Protein AF-W6QXA4-F1 (afdb_monomer_lite)

InterPro domains:
  IPR009057 Homedomain-like superfamily [SSF46689] (4-53)
  IPR036388 Winged helix-like DNA-binding domain superfamily [G3DSA:1.10.10.10] (2-51)

Secondary structure (DSSP, 8-state):
---PPPHHHHHHHHHHHHTT--HHHHHHHTT--HHHHHHHHHHHHHH---SPP-

pLDDT: mean 89.52, std 12.69, range [37.41, 97.75]

Radius of gyration: 10.25 Å; chains: 1; bounding box: 27×25×18 Å

Organism: Penicillium roqueforti (strain FM164) (NCBI:txid1365484)

Sequence (54 aa):
MTFELSVTQRSAIIYTHQAGATQSKLALDFRYSRRTIYNTLKRFKEHNTVKSLP

Structure (mmCIF, N/CA/C/O backbone):
data_AF-W6QXA4-F1
#
_entry.id   AF-W6QXA4-F1
#
loop_
_atom_site.group_PDB
_atom_site.id
_atom_site.type_symbol
_atom_site.label_atom_id
_atom_site.label_alt_id
_atom_site.label_comp_id
_atom_site.label_asym_id
_atom_site.label_entity_id
_atom_site.label_seq_id
_atom_site.pdbx_PDB_ins_code
_atom_site.Cartn_x
_atom_site.Cartn_y
_atom_site.Cartn_z
_atom_site.occupancy
_atom_site.B_iso_or_equiv
_atom_site.auth_seq_id
_atom_site.auth_comp_id
_atom_site.auth_asym_id
_atom_site.auth_atom_id
_atom_site.pdbx_PDB_model_num
ATOM 1 N N . MET A 1 1 ? 11.464 -18.069 0.191 1.00 37.41 1 MET A N 1
ATOM 2 C CA . MET A 1 1 ? 11.433 -17.154 -0.970 1.00 37.41 1 MET A CA 1
ATOM 3 C C . MET A 1 1 ? 10.674 -15.899 -0.573 1.00 37.41 1 MET A C 1
ATOM 5 O O . MET A 1 1 ? 9.503 -15.997 -0.229 1.00 37.41 1 MET A O 1
ATOM 9 N N . THR A 1 2 ? 11.329 -14.743 -0.543 1.00 52.00 2 THR A N 1
ATOM 10 C CA . THR A 1 2 ? 10.665 -13.440 -0.407 1.00 52.00 2 THR A CA 1
ATOM 11 C C . THR A 1 2 ? 10.136 -13.038 -1.779 1.00 52.00 2 THR A C 1
ATOM 13 O O . THR A 1 2 ? 10.907 -12.619 -2.635 1.00 52.00 2 THR A O 1
ATOM 16 N N . PHE A 1 3 ? 8.835 -13.217 -2.012 1.00 67.31 3 PHE A N 1
ATOM 17 C CA . PHE A 1 3 ? 8.184 -12.653 -3.193 1.00 67.31 3 PHE A CA 1
ATOM 18 C C . PHE A 1 3 ? 8.125 -11.130 -3.029 1.00 67.31 3 PHE A C 1
ATOM 20 O O . PHE A 1 3 ? 7.430 -10.619 -2.149 1.00 67.31 3 PHE A O 1
ATOM 27 N N . GLU A 1 4 ? 8.901 -10.415 -3.841 1.00 79.50 4 GLU A N 1
ATOM 28 C CA . GLU A 1 4 ? 8.833 -8.958 -3.952 1.00 79.50 4 GLU A CA 1
ATOM 29 C C . GLU A 1 4 ? 7.519 -8.561 -4.635 1.00 79.50 4 GLU A C 1
ATOM 31 O O . GLU A 1 4 ? 7.147 -9.113 -5.673 1.00 79.50 4 GLU A O 1
ATOM 36 N N . LEU A 1 5 ? 6.810 -7.594 -4.050 1.00 87.25 5 LEU A N 1
ATOM 37 C CA . LEU A 1 5 ? 5.611 -7.026 -4.659 1.00 87.25 5 LEU A CA 1
ATOM 38 C C . LEU A 1 5 ? 5.989 -6.218 -5.903 1.00 87.25 5 LEU A C 1
ATOM 40 O O . LEU A 1 5 ? 6.942 -5.433 -5.890 1.00 87.25 5 LEU A O 1
ATOM 44 N N . SER A 1 6 ? 5.182 -6.341 -6.955 1.00 90.38 6 SER A N 1
ATOM 45 C CA . SER A 1 6 ? 5.298 -5.459 -8.117 1.00 90.38 6 SER A CA 1
ATOM 46 C C . SER A 1 6 ? 5.079 -3.995 -7.717 1.00 90.38 6 SER A C 1
ATOM 48 O O . SER A 1 6 ? 4.423 -3.685 -6.717 1.00 90.38 6 SER A O 1
ATOM 50 N N . VAL A 1 7 ? 5.597 -3.067 -8.527 1.00 90.06 7 VAL A N 1
ATOM 51 C CA . VAL A 1 7 ? 5.396 -1.624 -8.312 1.00 90.06 7 VAL A CA 1
ATOM 52 C C . VAL A 1 7 ? 3.906 -1.288 -8.228 1.00 90.06 7 VAL A C 1
ATOM 54 O O . VAL A 1 7 ? 3.500 -0.600 -7.300 1.00 90.06 7 VAL A O 1
ATOM 57 N N . THR A 1 8 ? 3.081 -1.842 -9.119 1.00 93.19 8 THR A N 1
ATOM 58 C CA . THR A 1 8 ? 1.629 -1.617 -9.131 1.00 93.19 8 THR A CA 1
ATOM 59 C C . THR A 1 8 ? 0.962 -2.059 -7.829 1.00 93.19 8 THR A C 1
ATOM 61 O O . THR A 1 8 ? 0.157 -1.320 -7.269 1.00 93.19 8 THR A O 1
ATOM 64 N N . GLN A 1 9 ? 1.331 -3.231 -7.301 1.00 94.06 9 GLN A N 1
ATOM 65 C CA . GLN A 1 9 ? 0.791 -3.726 -6.030 1.00 94.06 9 GLN A CA 1
ATOM 66 C C . GLN A 1 9 ? 1.204 -2.836 -4.854 1.00 94.06 9 GLN A C 1
ATOM 68 O O . GLN A 1 9 ? 0.368 -2.516 -4.010 1.00 94.06 9 GLN A O 1
ATOM 73 N N . ARG A 1 10 ? 2.469 -2.395 -4.806 1.00 94.38 10 ARG A N 1
ATOM 74 C CA . ARG A 1 10 ? 2.938 -1.468 -3.764 1.00 94.38 10 ARG A CA 1
ATOM 75 C C . ARG A 1 10 ? 2.205 -0.134 -3.830 1.00 94.38 10 ARG A C 1
ATOM 77 O O . ARG A 1 10 ? 1.713 0.326 -2.803 1.00 94.38 10 ARG A O 1
ATOM 84 N N . SER A 1 11 ? 2.089 0.449 -5.022 1.00 94.31 11 SER A N 1
ATOM 85 C CA . SER A 1 11 ? 1.373 1.709 -5.235 1.00 94.31 11 SER A CA 1
ATOM 86 C C . SER A 1 11 ? -0.086 1.615 -4.795 1.00 94.31 11 SER A C 1
ATOM 88 O O . SER A 1 11 ? -0.567 2.520 -4.120 1.00 94.31 11 SER A O 1
ATOM 90 N N . ALA A 1 12 ? -0.772 0.509 -5.103 1.00 96.44 12 ALA A N 1
ATOM 91 C CA . ALA A 1 12 ? -2.151 0.295 -4.673 1.00 96.44 12 ALA A CA 1
ATOM 92 C C . ALA A 1 12 ? -2.277 0.258 -3.139 1.00 96.44 12 ALA A C 1
ATOM 94 O O . ALA A 1 12 ? -3.101 0.976 -2.581 1.00 96.44 12 ALA A O 1
ATOM 95 N N . ILE A 1 13 ? -1.414 -0.497 -2.446 1.00 96.69 13 ILE A N 1
ATOM 96 C CA . ILE A 1 13 ? -1.400 -0.562 -0.973 1.00 96.69 13 ILE A CA 1
ATOM 97 C C . ILE A 1 13 ? -1.189 0.829 -0.358 1.00 96.69 13 ILE A C 1
ATOM 99 O O . ILE A 1 13 ? -1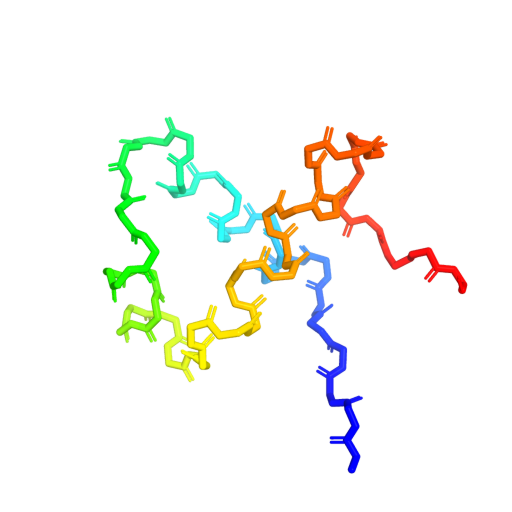.894 1.207 0.578 1.00 96.69 13 ILE A O 1
ATOM 103 N N . ILE A 1 14 ? -0.220 1.588 -0.876 1.00 95.94 14 ILE A N 1
ATOM 104 C CA . ILE A 1 14 ? 0.131 2.920 -0.366 1.00 95.94 14 ILE A CA 1
ATOM 105 C C . ILE A 1 14 ? -1.021 3.902 -0.578 1.00 95.94 14 ILE A C 1
ATOM 107 O O . ILE A 1 14 ? -1.413 4.583 0.367 1.00 95.94 14 ILE A O 1
ATOM 111 N N . TYR A 1 15 ? -1.600 3.937 -1.779 1.00 96.75 15 TYR A N 1
ATOM 112 C CA . TYR A 1 15 ? -2.720 4.822 -2.094 1.00 96.75 15 TYR A CA 1
ATOM 113 C C . TYR A 1 15 ? -3.943 4.518 -1.218 1.00 96.75 15 TYR A C 1
ATOM 115 O O . TYR A 1 15 ? -4.523 5.420 -0.615 1.00 96.75 15 TYR A O 1
ATOM 123 N N . THR A 1 16 ? -4.299 3.240 -1.058 1.00 97.31 16 THR A N 1
ATOM 124 C CA . THR A 1 16 ? -5.422 2.837 -0.200 1.00 97.31 16 THR A CA 1
ATOM 125 C C . THR A 1 16 ? -5.163 3.162 1.277 1.00 97.31 16 THR A C 1
ATOM 127 O O . THR A 1 16 ? -6.084 3.569 1.984 1.00 97.31 16 THR A O 1
ATOM 130 N N . HIS A 1 17 ? -3.917 3.060 1.755 1.00 97.75 17 HIS A N 1
ATOM 131 C CA . HIS A 1 17 ? -3.554 3.531 3.095 1.00 97.75 17 HIS A CA 1
ATOM 132 C C . HIS A 1 17 ? -3.688 5.054 3.228 1.00 97.75 17 HIS A C 1
ATOM 134 O O . HIS A 1 17 ? -4.184 5.540 4.241 1.00 97.75 17 HIS A O 1
ATOM 140 N N . GLN A 1 18 ? -3.237 5.827 2.236 1.00 95.69 18 GLN A N 1
ATOM 141 C CA . GLN A 1 18 ? -3.370 7.289 2.237 1.00 95.69 18 GLN A CA 1
ATOM 142 C C . GLN A 1 18 ? -4.840 7.732 2.239 1.00 95.69 18 GLN A C 1
ATOM 144 O O . GLN A 1 18 ? -5.161 8.753 2.838 1.00 95.69 18 GLN A O 1
ATOM 149 N N . ALA A 1 19 ? -5.736 6.923 1.667 1.00 97.12 19 ALA A N 1
ATOM 150 C CA . ALA A 1 19 ? -7.186 7.095 1.763 1.00 97.12 19 ALA A CA 1
ATOM 151 C C . ALA A 1 19 ? -7.784 6.710 3.138 1.00 97.12 19 ALA A C 1
ATOM 153 O O . ALA A 1 19 ? -8.996 6.784 3.321 1.00 97.12 19 ALA A O 1
ATOM 154 N N . GLY A 1 20 ? -6.962 6.293 4.109 1.00 97.56 20 GLY A N 1
ATOM 155 C CA . GLY A 1 20 ? -7.371 6.017 5.491 1.00 97.56 20 GLY A CA 1
ATOM 156 C C . GLY A 1 20 ? -7.571 4.538 5.836 1.00 97.56 20 GLY A C 1
ATOM 157 O O . GLY A 1 20 ? -7.989 4.225 6.952 1.00 97.56 20 GLY A O 1
ATOM 158 N N . ALA A 1 21 ? -7.276 3.601 4.928 1.00 97.50 21 ALA A N 1
ATOM 159 C CA . ALA A 1 21 ? -7.398 2.180 5.242 1.00 97.50 21 ALA A CA 1
ATOM 160 C C . ALA A 1 21 ? -6.366 1.725 6.287 1.00 97.50 21 ALA A C 1
ATOM 162 O O . ALA A 1 21 ? -5.176 2.031 6.206 1.00 97.50 21 ALA A O 1
ATOM 163 N N . THR A 1 22 ? -6.813 0.912 7.247 1.00 97.44 22 THR A N 1
ATOM 164 C CA . THR A 1 22 ? -5.930 0.323 8.260 1.00 97.44 22 THR A CA 1
ATOM 165 C C . THR A 1 22 ? -5.088 -0.813 7.677 1.00 97.44 22 THR A C 1
ATOM 167 O O . THR A 1 22 ? -5.495 -1.496 6.737 1.00 97.44 22 THR A O 1
ATOM 170 N N . GLN A 1 23 ? -3.935 -1.102 8.287 1.00 97.44 23 GLN A N 1
ATOM 171 C CA . GLN A 1 23 ? -3.079 -2.224 7.868 1.00 97.44 23 GLN A CA 1
ATOM 172 C C . GLN A 1 23 ? -3.804 -3.578 7.914 1.00 97.44 23 GLN A C 1
ATOM 174 O O . GLN A 1 23 ? -3.547 -4.442 7.077 1.00 97.44 23 GLN A O 1
ATOM 179 N N . SER A 1 24 ? -4.728 -3.759 8.864 1.00 97.56 24 SER A N 1
ATOM 180 C CA . SER A 1 24 ? -5.567 -4.958 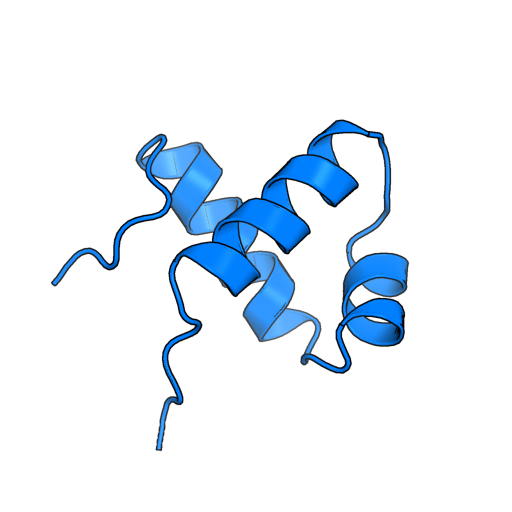8.954 1.00 97.56 24 SER A CA 1
ATOM 181 C C . SER A 1 24 ? -6.515 -5.079 7.763 1.00 97.56 24 SER A C 1
ATOM 183 O O . SER A 1 24 ? -6.625 -6.160 7.192 1.00 97.56 24 SER A O 1
ATOM 185 N N . LYS A 1 25 ? -7.151 -3.974 7.347 1.00 97.06 25 LYS A N 1
ATOM 186 C CA . LYS A 1 25 ? -8.012 -3.958 6.159 1.00 97.06 25 LYS A CA 1
ATOM 187 C C . LYS A 1 25 ? -7.211 -4.231 4.886 1.00 97.06 25 LYS A C 1
ATOM 189 O O . LYS A 1 25 ? -7.607 -5.073 4.094 1.00 97.06 25 LYS A O 1
ATOM 194 N N . LEU A 1 26 ? -6.041 -3.609 4.741 1.00 97.62 26 LEU A N 1
ATOM 195 C CA . LEU A 1 26 ? -5.145 -3.837 3.603 1.00 97.62 26 LEU A CA 1
ATOM 196 C C . LEU A 1 26 ? -4.683 -5.299 3.507 1.00 97.62 26 LEU A C 1
ATOM 198 O O . LEU A 1 26 ? -4.636 -5.861 2.417 1.00 97.62 26 LEU A O 1
ATOM 202 N N . ALA A 1 27 ? -4.365 -5.936 4.636 1.00 97.25 27 ALA A N 1
ATOM 203 C CA . ALA A 1 27 ? -3.972 -7.344 4.656 1.00 97.25 27 ALA A CA 1
ATOM 204 C C . ALA A 1 27 ? -5.089 -8.268 4.138 1.00 97.25 27 ALA A C 1
ATOM 206 O O . ALA A 1 27 ? -4.809 -9.208 3.395 1.00 97.25 27 ALA A O 1
ATOM 207 N N . LEU A 1 28 ? -6.346 -7.977 4.491 1.00 97.06 28 LEU A N 1
ATOM 208 C CA . LEU A 1 28 ? -7.515 -8.721 4.018 1.00 97.06 28 LEU A CA 1
ATOM 209 C C . LEU A 1 28 ? -7.800 -8.447 2.536 1.00 97.06 28 LEU A C 1
ATOM 211 O O . LEU A 1 28 ? -7.885 -9.389 1.750 1.00 97.06 28 LEU A O 1
ATOM 215 N N . ASP A 1 29 ? -7.887 -7.172 2.152 1.00 96.12 29 ASP A N 1
ATOM 216 C CA . ASP A 1 29 ? -8.277 -6.749 0.803 1.00 96.12 29 ASP A CA 1
ATOM 217 C C . ASP A 1 29 ? -7.248 -7.203 -0.253 1.00 96.12 29 ASP A C 1
ATOM 219 O O . ASP A 1 29 ? -7.618 -7.691 -1.319 1.00 96.12 29 ASP A O 1
ATOM 223 N N . PHE A 1 30 ? -5.949 -7.117 0.061 1.00 94.69 30 PHE A N 1
ATOM 224 C CA . PHE A 1 30 ? -4.868 -7.520 -0.848 1.00 94.69 30 PHE A CA 1
ATOM 225 C C . PHE A 1 30 ? -4.366 -8.957 -0.632 1.00 94.69 30 PHE A C 1
ATOM 227 O O . PHE A 1 30 ? -3.489 -9.410 -1.367 1.00 94.69 30 PHE A O 1
ATOM 234 N N . ARG A 1 31 ? -4.901 -9.680 0.363 1.00 95.56 31 ARG A N 1
ATOM 235 C CA . ARG A 1 31 ? -4.495 -11.051 0.737 1.00 95.56 31 ARG A CA 1
ATOM 236 C C . ARG A 1 31 ? -2.995 -11.202 1.024 1.00 95.56 31 ARG A C 1
ATOM 238 O O . ARG A 1 31 ? -2.390 -12.233 0.729 1.00 95.56 31 ARG A O 1
ATOM 245 N N . TYR A 1 32 ? -2.396 -10.184 1.636 1.00 94.88 32 TYR A N 1
ATOM 246 C CA . TYR A 1 32 ? -1.003 -10.214 2.080 1.00 94.88 32 TYR A CA 1
ATOM 247 C C . TYR A 1 32 ? -0.896 -10.292 3.596 1.00 94.88 32 TYR A C 1
ATOM 249 O O . TYR A 1 32 ? -1.775 -9.857 4.338 1.00 94.88 32 TYR A O 1
ATOM 257 N N . SER A 1 33 ? 0.237 -10.801 4.079 1.00 95.19 33 SER A N 1
ATOM 258 C CA . SER A 1 33 ? 0.520 -10.778 5.512 1.00 95.19 33 SER A CA 1
ATOM 259 C C . SER A 1 33 ? 0.584 -9.336 6.033 1.00 95.19 33 SER A C 1
ATOM 261 O O . SER A 1 33 ? 1.086 -8.437 5.351 1.00 95.19 33 SER A O 1
ATOM 263 N N . ARG A 1 34 ? 0.171 -9.114 7.290 1.00 95.56 34 ARG A N 1
ATOM 264 C CA . ARG A 1 34 ? 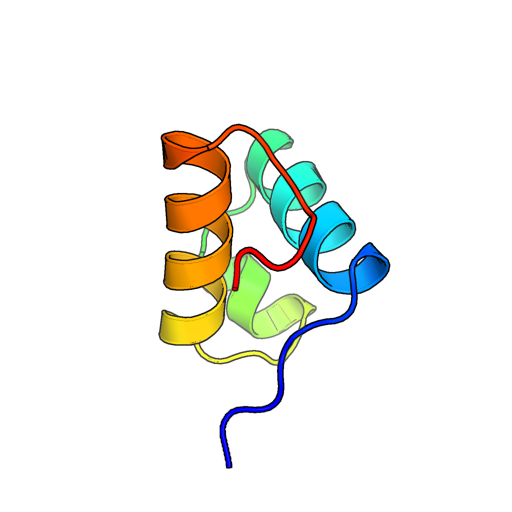0.337 -7.804 7.951 1.00 95.56 34 ARG A CA 1
ATOM 265 C C . ARG A 1 34 ? 1.795 -7.328 7.945 1.00 95.56 34 ARG A C 1
ATOM 267 O O . ARG A 1 34 ? 2.037 -6.133 7.825 1.00 95.56 34 ARG A O 1
ATOM 274 N N . ARG A 1 35 ? 2.764 -8.251 7.999 1.00 95.12 35 ARG A N 1
ATOM 275 C CA . ARG A 1 35 ? 4.199 -7.939 7.890 1.00 95.12 35 ARG A CA 1
ATOM 276 C C . ARG A 1 35 ? 4.555 -7.363 6.518 1.00 95.12 35 ARG A C 1
ATOM 278 O O . ARG A 1 35 ? 5.289 -6.384 6.447 1.00 95.12 35 ARG A O 1
ATOM 285 N N . THR A 1 36 ? 4.021 -7.935 5.442 1.00 94.31 36 THR A N 1
ATOM 286 C CA . THR A 1 36 ? 4.228 -7.439 4.072 1.00 94.31 36 THR A CA 1
ATOM 287 C C . THR A 1 36 ? 3.662 -6.028 3.908 1.00 94.31 36 THR A C 1
ATOM 289 O O . THR A 1 36 ? 4.343 -5.154 3.369 1.00 94.31 36 THR A O 1
ATOM 292 N N . ILE A 1 37 ? 2.452 -5.788 4.427 1.00 96.56 37 ILE A N 1
ATOM 293 C CA . ILE A 1 37 ? 1.823 -4.460 4.426 1.00 96.56 37 ILE A CA 1
ATOM 294 C C . ILE A 1 37 ? 2.687 -3.462 5.202 1.00 96.56 37 ILE A C 1
ATOM 296 O O . ILE A 1 37 ? 3.063 -2.425 4.660 1.00 96.56 37 ILE A O 1
ATOM 300 N N . TYR A 1 38 ? 3.065 -3.804 6.437 1.00 95.69 38 TYR A N 1
ATOM 301 C CA . TYR A 1 38 ? 3.912 -2.965 7.282 1.00 95.69 38 TYR A CA 1
ATOM 302 C C . TYR A 1 38 ? 5.230 -2.598 6.591 1.00 95.69 38 TYR A C 1
ATOM 304 O O . TYR A 1 38 ? 5.564 -1.420 6.508 1.00 95.69 38 TYR A O 1
ATOM 312 N N . ASN A 1 39 ? 5.950 -3.580 6.044 1.00 93.75 39 ASN A N 1
ATOM 313 C CA . ASN A 1 39 ? 7.228 -3.344 5.371 1.00 93.75 39 ASN A CA 1
ATOM 314 C C . ASN A 1 39 ? 7.076 -2.426 4.152 1.00 93.75 39 ASN A C 1
ATOM 316 O O . ASN A 1 39 ? 7.910 -1.549 3.939 1.00 93.75 39 ASN A O 1
ATOM 320 N N . THR A 1 40 ? 6.002 -2.599 3.377 1.00 94.06 40 THR A N 1
ATOM 321 C CA . THR A 1 40 ? 5.711 -1.766 2.200 1.00 94.06 40 THR A CA 1
ATOM 322 C C . THR A 1 40 ? 5.485 -0.310 2.601 1.00 94.06 40 THR A C 1
ATOM 324 O O . THR A 1 40 ? 6.104 0.593 2.040 1.00 94.06 40 THR A O 1
ATOM 327 N N . LEU A 1 41 ? 4.646 -0.079 3.613 1.00 94.94 41 LEU A N 1
ATOM 328 C CA . LEU A 1 41 ? 4.340 1.263 4.111 1.00 94.94 41 LEU A CA 1
ATOM 329 C C . LEU A 1 41 ? 5.548 1.913 4.787 1.00 94.94 41 LEU A C 1
ATOM 331 O O . LEU A 1 41 ? 5.812 3.092 4.566 1.00 94.94 41 LEU A O 1
ATOM 335 N N . LYS A 1 42 ? 6.303 1.143 5.579 1.00 93.81 42 LYS A N 1
ATOM 336 C CA . LYS A 1 42 ? 7.536 1.603 6.224 1.00 93.81 42 LYS A CA 1
ATOM 337 C C . LYS A 1 42 ? 8.551 2.066 5.180 1.00 93.81 42 LYS A C 1
ATOM 339 O O . LYS A 1 42 ? 9.012 3.199 5.262 1.00 93.81 42 LYS A O 1
ATOM 344 N N . ARG A 1 43 ? 8.824 1.243 4.161 1.00 91.56 43 ARG A N 1
ATOM 345 C CA . ARG A 1 43 ? 9.762 1.585 3.081 1.00 91.56 43 ARG A CA 1
ATOM 346 C C . ARG A 1 43 ? 9.326 2.844 2.328 1.00 91.56 43 ARG A C 1
ATOM 348 O O . ARG A 1 43 ? 10.159 3.700 2.045 1.00 91.56 43 ARG A O 1
ATOM 355 N N . PHE A 1 44 ? 8.030 2.986 2.042 1.00 92.69 44 PHE A N 1
ATOM 356 C CA . PHE A 1 44 ? 7.508 4.199 1.413 1.00 92.69 44 PHE A CA 1
ATOM 357 C C . PHE A 1 44 ? 7.671 5.431 2.311 1.00 92.69 44 PHE A C 1
ATOM 359 O O . PHE A 1 44 ? 8.097 6.473 1.832 1.00 92.69 44 PHE A O 1
ATOM 366 N N . LYS A 1 45 ? 7.407 5.315 3.616 1.00 92.38 45 LYS A N 1
ATOM 367 C CA . LYS A 1 45 ? 7.602 6.414 4.570 1.00 92.38 45 LYS A CA 1
ATOM 368 C C . LYS A 1 45 ? 9.070 6.845 4.677 1.00 92.38 45 LYS A C 1
ATOM 370 O O . LYS A 1 45 ? 9.336 8.032 4.809 1.00 92.38 45 LYS A O 1
ATOM 375 N N . GLU A 1 46 ? 10.004 5.897 4.643 1.00 92.25 46 GLU A N 1
ATOM 376 C CA . GLU A 1 46 ? 11.441 6.164 4.810 1.00 92.25 46 GLU A CA 1
ATOM 377 C C . GLU A 1 46 ? 12.099 6.727 3.544 1.00 92.2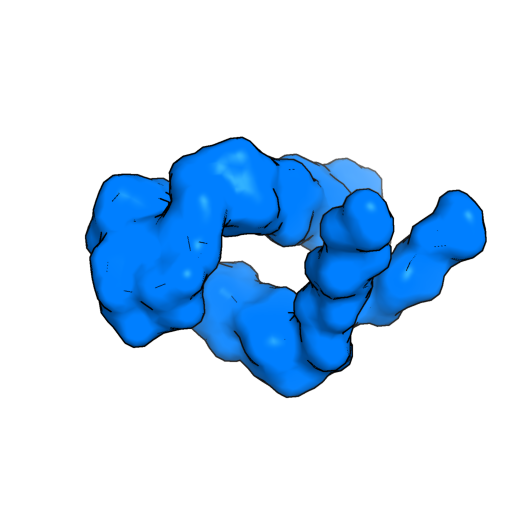5 46 GLU A C 1
ATOM 379 O O . GLU A 1 46 ? 12.981 7.575 3.638 1.00 92.25 46 GLU A O 1
ATOM 384 N N . HIS A 1 47 ? 11.672 6.278 2.361 1.00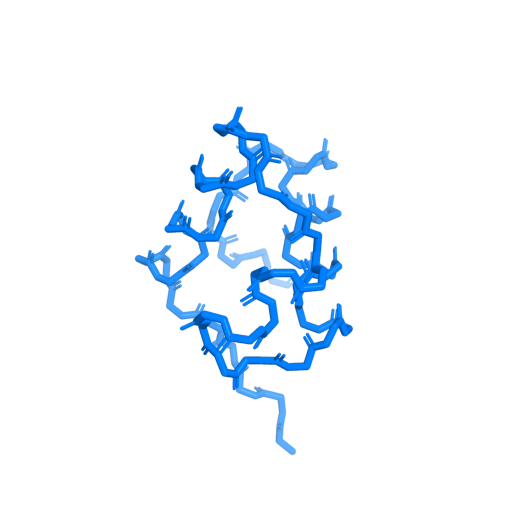 89.50 47 HIS A N 1
ATOM 385 C CA . HIS A 1 47 ? 12.366 6.582 1.104 1.00 89.50 47 HIS A CA 1
ATOM 386 C C . HIS A 1 47 ? 11.508 7.306 0.062 1.00 89.50 47 HIS A C 1
ATOM 388 O O . HIS A 1 47 ? 12.009 7.643 -1.009 1.00 89.50 47 HIS A O 1
ATOM 394 N N . ASN A 1 48 ? 10.216 7.509 0.335 1.00 87.06 48 ASN A N 1
ATOM 395 C CA . ASN A 1 48 ? 9.242 8.130 -0.566 1.00 87.06 48 ASN A CA 1
ATOM 396 C C . ASN A 1 48 ? 9.233 7.517 -1.981 1.00 87.06 48 ASN A C 1
ATOM 398 O O . ASN A 1 48 ? 9.078 8.211 -2.985 1.00 87.06 48 ASN A O 1
ATOM 402 N N . THR A 1 49 ? 9.441 6.198 -2.074 1.00 81.12 49 THR A N 1
ATOM 403 C CA . THR A 1 49 ? 9.499 5.476 -3.350 1.00 81.12 49 THR A CA 1
ATOM 404 C C . THR A 1 49 ? 8.718 4.169 -3.314 1.00 81.12 49 THR A C 1
ATOM 406 O O . THR A 1 49 ? 8.690 3.454 -2.312 1.00 81.12 49 THR A O 1
ATOM 409 N N . VAL A 1 50 ? 8.089 3.856 -4.448 1.00 81.50 50 VAL A N 1
ATOM 410 C CA . VAL A 1 50 ? 7.383 2.592 -4.728 1.00 81.50 50 VAL A CA 1
ATOM 411 C C . VAL A 1 50 ? 8.257 1.584 -5.478 1.00 81.50 50 VAL A C 1
ATOM 413 O O . VAL A 1 50 ? 7.814 0.471 -5.777 1.00 81.50 50 VAL A O 1
ATOM 416 N N . LYS A 1 51 ? 9.489 1.971 -5.829 1.00 76.88 51 LYS A N 1
ATOM 417 C CA . LYS A 1 51 ? 10.458 1.086 -6.477 1.00 76.88 51 LYS A CA 1
ATOM 418 C C . LYS A 1 51 ? 11.084 0.154 -5.445 1.00 76.88 51 LYS A C 1
ATOM 420 O O . LYS A 1 51 ? 11.192 0.486 -4.265 1.00 76.88 51 LYS A O 1
ATOM 425 N N . SER A 1 52 ? 11.509 -1.017 -5.912 1.00 66.12 52 SER A N 1
ATOM 426 C CA . SER A 1 52 ? 12.375 -1.858 -5.098 1.00 66.12 52 SER A CA 1
ATOM 427 C C . SER A 1 52 ? 13.708 -1.131 -4.942 1.00 66.12 52 SER A C 1
ATOM 429 O O . SER A 1 52 ? 14.298 -0.736 -5.947 1.00 66.12 52 SER A O 1
ATOM 431 N N . LEU A 1 53 ? 14.138 -0.897 -3.705 1.00 64.19 53 LEU A N 1
ATOM 432 C CA . LEU A 1 53 ? 15.526 -0.565 -3.408 1.00 64.19 53 LEU A CA 1
ATOM 433 C C . LEU A 1 53 ? 16.322 -1.878 -3.329 1.00 64.19 53 L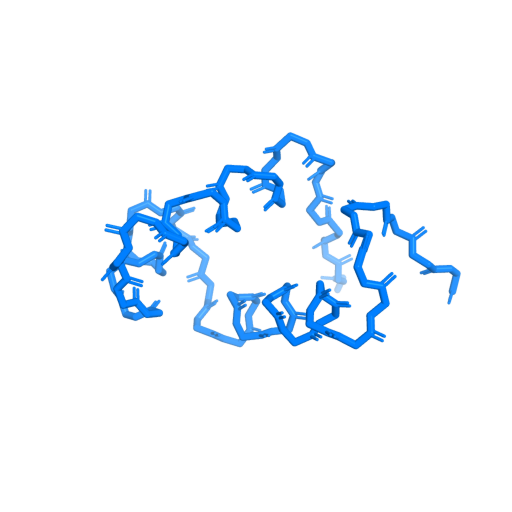EU A C 1
ATOM 435 O O . LEU A 1 53 ? 15.758 -2.850 -2.801 1.00 64.19 53 LEU A O 1
ATOM 439 N N . PRO A 1 54 ? 17.555 -1.909 -3.868 1.00 58.44 54 PRO A N 1
ATOM 440 C CA . PRO A 1 54 ? 18.437 -3.071 -3.788 1.00 58.44 54 PRO A CA 1
ATOM 441 C C . PRO A 1 54 ? 18.692 -3.518 -2.344 1.00 58.44 54 PRO A C 1
ATOM 443 O O . PRO A 1 54 ? 18.573 -2.675 -1.422 1.00 58.44 54 PRO A O 1
#

Foldseek 3Di:
DPDDDDLVLLVVLQVVVVVPDDLVRSCVVVVHDSVNSVVSNVCCVVPVDSDDDD